Protein AF-A0A3B8JVW4-F1 (afdb_monomer_lite)

pLDDT: mean 86.45, std 12.9, range [44.91, 95.06]

Secondary structure (DSSP, 8-state):
----TT--------S-SS-HHHHHHHHHHHTTS-HHHHHHHHHH-S---

Foldseek 3Di:
DDDPPPDDDDDDDPDDPDDPVLVVVLVVVCPPPDPVVNVVCVVPPPDPD

Sequence (49 aa):
MVIDTTVETKAIARYIRMSPFKVRRVLDQIRGRSYREALIILEFMPYRA

Structure (mmCIF, N/CA/C/O backbone):
data_AF-A0A3B8JVW4-F1
#
_entry.id   AF-A0A3B8JVW4-F1
#
loop_
_atom_site.group_PDB
_atom_site.id
_atom_site.type_symbol
_atom_site.label_atom_id
_atom_site.label_alt_id
_at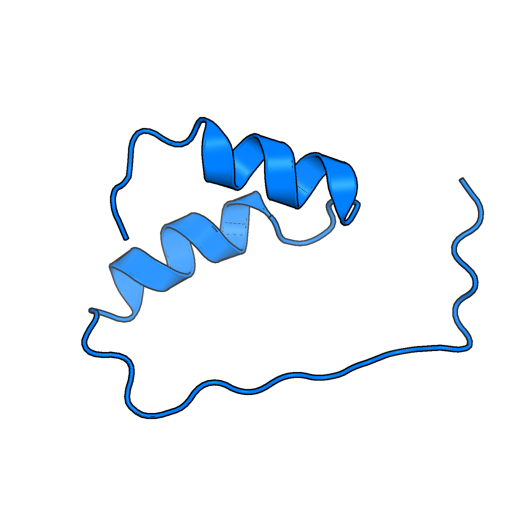om_site.label_comp_id
_atom_site.label_asym_id
_atom_site.label_entity_id
_atom_site.label_seq_id
_atom_site.pdbx_PDB_ins_code
_atom_site.Cartn_x
_atom_site.Cartn_y
_atom_site.Cartn_z
_atom_site.occupancy
_atom_site.B_iso_or_equiv
_atom_site.auth_seq_id
_atom_site.auth_comp_id
_atom_site.auth_asym_id
_atom_site.auth_atom_id
_atom_site.pdbx_PDB_model_num
ATOM 1 N N . MET A 1 1 ? -13.074 6.956 15.423 1.00 44.91 1 MET A N 1
ATOM 2 C CA . MET A 1 1 ? -14.231 6.508 14.621 1.00 44.91 1 MET A CA 1
ATOM 3 C C . MET A 1 1 ? -14.346 5.009 14.823 1.00 44.91 1 MET A C 1
ATOM 5 O O . MET A 1 1 ? -13.361 4.325 14.577 1.00 44.91 1 MET A O 1
ATOM 9 N N . VAL A 1 2 ? -15.460 4.529 15.383 1.00 46.47 2 VAL A N 1
ATOM 10 C CA . VAL A 1 2 ? -15.695 3.092 15.598 1.00 46.47 2 VAL A CA 1
ATOM 11 C C . VAL A 1 2 ? -15.846 2.452 14.222 1.00 46.47 2 VAL A C 1
ATOM 13 O O . VAL A 1 2 ? -16.723 2.849 13.460 1.00 46.47 2 VAL A O 1
ATOM 16 N N . ILE A 1 3 ? -14.934 1.548 13.875 1.00 63.38 3 ILE A N 1
ATOM 17 C CA . ILE A 1 3 ? -15.065 0.704 12.691 1.00 63.38 3 ILE A CA 1
ATOM 18 C C . ILE A 1 3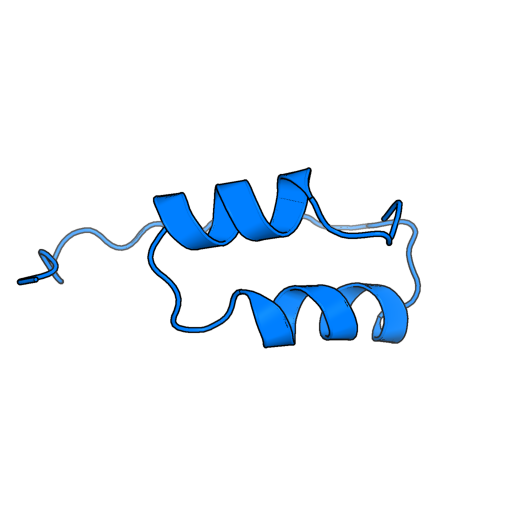 ? -15.876 -0.522 13.106 1.00 63.38 3 ILE A C 1
ATOM 20 O O . ILE A 1 3 ? -15.536 -1.177 14.088 1.00 63.38 3 ILE A O 1
ATOM 24 N N . ASP A 1 4 ? -16.963 -0.804 12.397 1.00 57.53 4 ASP A N 1
ATOM 25 C CA . ASP A 1 4 ? -17.669 -2.078 12.521 1.00 57.53 4 ASP A CA 1
ATOM 26 C C . ASP A 1 4 ? -16.699 -3.188 12.083 1.00 57.53 4 ASP A C 1
ATOM 28 O O . ASP A 1 4 ? -16.404 -3.345 10.899 1.00 57.53 4 ASP A O 1
ATOM 32 N N . THR A 1 5 ? -16.123 -3.916 13.040 1.00 63.25 5 THR A N 1
ATOM 33 C CA . THR A 1 5 ? -15.088 -4.946 12.817 1.00 63.25 5 THR A CA 1
ATOM 34 C C . THR A 1 5 ? -15.651 -6.287 12.344 1.00 63.25 5 THR A C 1
ATOM 36 O O . THR A 1 5 ? -14.923 -7.269 12.252 1.00 63.25 5 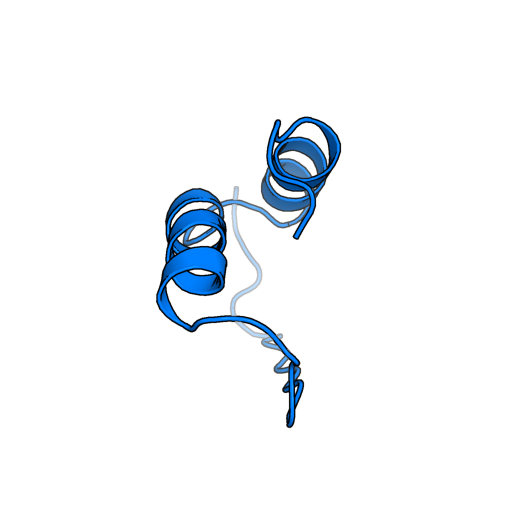THR A O 1
ATOM 39 N N . THR A 1 6 ? -16.946 -6.361 12.049 1.00 71.19 6 THR A N 1
ATOM 40 C CA . THR A 1 6 ? -17.641 -7.622 11.757 1.00 71.19 6 THR A CA 1
ATOM 41 C C . THR A 1 6 ? -17.769 -7.917 10.263 1.00 71.19 6 THR A C 1
ATOM 43 O O . THR A 1 6 ? -18.014 -9.064 9.893 1.00 71.19 6 THR A O 1
ATOM 46 N N . VAL A 1 7 ? -17.564 -6.919 9.393 1.00 81.69 7 VAL A N 1
ATOM 47 C CA . VAL A 1 7 ? -17.698 -7.062 7.934 1.00 81.69 7 VAL A CA 1
ATOM 48 C C . VAL A 1 7 ? -16.366 -6.769 7.253 1.00 81.69 7 VAL A C 1
ATOM 50 O O . VAL A 1 7 ? -16.104 -5.673 6.758 1.00 81.69 7 VAL A O 1
ATOM 53 N N . GLU A 1 8 ? -15.507 -7.780 7.217 1.00 83.06 8 GLU A N 1
ATOM 54 C CA . GLU A 1 8 ? -14.274 -7.742 6.437 1.00 83.06 8 GLU A CA 1
ATOM 55 C C . GLU A 1 8 ? -14.530 -8.256 5.014 1.00 83.06 8 GLU A C 1
ATOM 57 O O . GLU A 1 8 ? -15.197 -9.268 4.801 1.00 83.06 8 GLU A O 1
ATOM 62 N N . THR A 1 9 ? -13.977 -7.567 4.015 1.00 89.00 9 THR A N 1
ATOM 63 C CA . THR A 1 9 ? -14.032 -7.995 2.611 1.00 89.00 9 THR A CA 1
ATOM 64 C C . THR A 1 9 ? -12.624 -8.132 2.046 1.00 89.00 9 THR A C 1
ATOM 66 O O . THR A 1 9 ? -11.729 -7.343 2.348 1.00 89.00 9 THR A O 1
ATOM 69 N N . LYS A 1 10 ? -12.408 -9.161 1.219 1.00 90.88 10 LYS A N 1
ATOM 70 C CA . LYS A 1 10 ? -11.107 -9.453 0.606 1.00 90.88 10 LYS A CA 1
ATOM 71 C C . LYS A 1 10 ? -11.231 -9.499 -0.911 1.00 90.88 10 LYS A C 1
ATOM 73 O O . LYS A 1 10 ? -11.990 -10.298 -1.447 1.00 90.88 10 LYS A O 1
ATOM 78 N N . ALA A 1 11 ? -10.417 -8.700 -1.594 1.00 92.81 11 ALA A N 1
ATOM 79 C CA . ALA A 1 11 ? -10.252 -8.731 -3.045 1.00 92.81 11 ALA A CA 1
ATOM 80 C C . ALA A 1 11 ? -8.812 -9.131 -3.403 1.00 92.81 11 ALA A C 1
ATOM 82 O O . ALA A 1 11 ? -7.866 -8.755 -2.709 1.00 92.81 11 ALA A O 1
ATOM 83 N N . ILE A 1 12 ? -8.630 -9.910 -4.475 1.00 95.06 12 ILE A N 1
ATOM 84 C CA . ILE A 1 12 ? -7.310 -10.364 -4.940 1.00 95.06 12 ILE A CA 1
ATOM 85 C C . ILE A 1 12 ? -7.196 -10.113 -6.444 1.00 95.06 12 ILE A C 1
ATOM 87 O O . ILE A 1 12 ? -7.961 -10.673 -7.224 1.00 95.06 12 ILE A O 1
ATOM 91 N N . ALA A 1 13 ? -6.191 -9.339 -6.849 1.00 93.38 13 ALA A N 1
ATOM 92 C CA . ALA A 1 13 ? -5.803 -9.172 -8.246 1.00 93.38 13 ALA A CA 1
ATOM 93 C C . ALA A 1 13 ? -4.540 -10.000 -8.541 1.00 93.38 13 ALA A C 1
ATOM 95 O O . ALA A 1 13 ? -3.547 -9.914 -7.816 1.00 93.38 13 ALA A O 1
ATOM 96 N N . ARG A 1 14 ? -4.575 -10.824 -9.596 1.00 94.31 14 ARG A N 1
ATOM 97 C CA . ARG A 1 14 ? -3.453 -11.677 -10.031 1.00 94.31 14 ARG A CA 1
ATOM 98 C C . ARG A 1 14 ? -2.898 -11.201 -11.376 1.00 94.31 14 ARG A C 1
ATOM 100 O O . ARG A 1 14 ? -3.611 -10.575 -12.149 1.00 94.31 14 ARG A O 1
ATOM 107 N N . TYR A 1 15 ? -1.632 -11.533 -11.649 1.00 94.81 15 TYR A N 1
A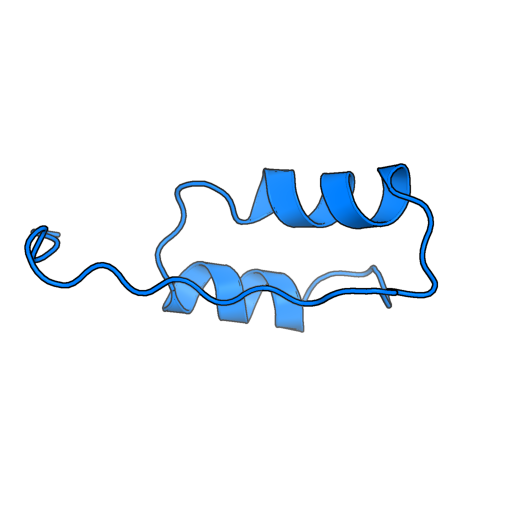TOM 108 C CA . TYR A 1 15 ? -0.937 -11.254 -12.919 1.00 94.81 15 TYR A CA 1
ATOM 109 C C . TYR A 1 15 ? -0.774 -9.764 -13.274 1.00 94.81 15 TYR A C 1
ATOM 111 O O . TYR A 1 15 ? -0.771 -9.386 -14.445 1.00 94.81 15 TYR A O 1
ATOM 119 N N . ILE A 1 16 ? -0.584 -8.915 -12.262 1.00 92.12 16 ILE A N 1
ATOM 120 C CA . ILE A 1 16 ? -0.329 -7.483 -12.452 1.00 92.12 16 ILE A CA 1
ATOM 121 C C . ILE A 1 16 ? 1.039 -7.293 -13.121 1.00 92.12 16 ILE A C 1
ATOM 123 O O . ILE A 1 16 ? 2.059 -7.780 -12.631 1.00 92.12 16 ILE A O 1
ATOM 127 N N . ARG A 1 17 ? 1.069 -6.560 -14.238 1.00 93.44 17 ARG A N 1
ATOM 128 C CA . ARG A 1 17 ? 2.280 -6.275 -15.026 1.00 93.44 17 ARG A CA 1
ATOM 129 C C . ARG A 1 17 ? 3.100 -5.132 -14.419 1.00 93.44 17 ARG A C 1
ATOM 131 O O . ARG A 1 17 ? 3.411 -4.152 -15.085 1.00 93.44 17 ARG A O 1
ATOM 138 N N . MET A 1 18 ? 3.447 -5.251 -13.140 1.00 92.00 18 MET A N 1
ATOM 139 C CA . MET A 1 18 ? 4.212 -4.236 -12.421 1.00 92.00 18 MET A CA 1
ATOM 140 C C . MET A 1 18 ? 5.248 -4.862 -11.496 1.00 92.00 18 MET A C 1
ATOM 142 O O . MET A 1 18 ? 5.021 -5.913 -10.903 1.00 92.00 18 MET A O 1
ATOM 146 N N . SER A 1 19 ? 6.390 -4.185 -11.348 1.00 94.06 19 SER A N 1
ATOM 147 C CA . SER A 1 19 ? 7.403 -4.585 -10.372 1.00 94.06 19 SER A CA 1
ATOM 148 C C . SER A 1 19 ? 6.825 -4.552 -8.948 1.00 94.06 19 SER A C 1
ATOM 150 O O . SER A 1 19 ? 6.222 -3.540 -8.568 1.00 94.06 19 SER A O 1
ATOM 152 N N . PRO A 1 20 ? 7.072 -5.586 -8.122 1.00 93.56 20 PRO A N 1
ATOM 153 C CA . PRO A 1 20 ? 6.619 -5.629 -6.733 1.00 93.56 20 PRO A CA 1
ATOM 154 C C . PRO A 1 20 ? 7.028 -4.399 -5.915 1.00 93.56 20 PRO A C 1
ATOM 156 O O . PRO A 1 20 ? 6.274 -3.952 -5.055 1.00 93.56 20 PRO A O 1
ATOM 159 N N . PHE A 1 21 ? 8.194 -3.815 -6.201 1.00 94.38 21 PHE A N 1
ATOM 160 C CA . PHE A 1 21 ? 8.692 -2.632 -5.497 1.00 94.38 21 PHE A CA 1
ATOM 161 C C . PHE A 1 21 ? 7.853 -1.379 -5.775 1.00 94.38 21 PHE A C 1
ATOM 163 O O . PHE A 1 21 ? 7.582 -0.606 -4.857 1.00 94.38 21 PHE A O 1
ATOM 170 N N . LYS A 1 22 ? 7.386 -1.197 -7.019 1.00 92.06 22 LYS A N 1
ATOM 171 C CA . LYS A 1 22 ? 6.513 -0.069 -7.384 1.00 92.06 22 LYS A CA 1
ATOM 172 C C . LYS A 1 22 ? 5.158 -0.175 -6.682 1.00 92.06 22 LYS A C 1
ATOM 174 O O . LYS A 1 22 ? 4.668 0.828 -6.172 1.00 92.06 22 LYS A O 1
ATOM 179 N N . VAL A 1 23 ? 4.609 -1.390 -6.602 1.00 92.81 23 VAL A N 1
ATOM 180 C CA . VAL A 1 23 ? 3.334 -1.668 -5.922 1.00 92.81 23 VAL A CA 1
ATOM 181 C C . VAL A 1 23 ? 3.459 -1.450 -4.413 1.00 92.81 23 VAL A C 1
ATOM 183 O O . VAL A 1 23 ? 2.646 -0.739 -3.828 1.00 92.81 23 VAL A O 1
ATOM 186 N N . ARG A 1 24 ? 4.500 -2.007 -3.775 1.00 93.62 24 ARG A N 1
ATOM 187 C CA . ARG A 1 24 ? 4.717 -1.874 -2.323 1.00 93.62 24 ARG A CA 1
ATOM 188 C C . ARG A 1 24 ? 4.808 -0.418 -1.879 1.00 93.62 24 ARG A C 1
ATOM 190 O O . ARG A 1 24 ? 4.155 -0.057 -0.910 1.00 93.62 24 ARG A O 1
ATOM 197 N N . ARG A 1 25 ? 5.500 0.432 -2.646 1.00 92.69 25 ARG A N 1
ATOM 198 C CA . ARG A 1 25 ? 5.600 1.869 -2.351 1.00 92.69 25 ARG A CA 1
ATOM 199 C C . ARG A 1 25 ? 4.235 2.549 -2.205 1.00 92.69 25 ARG A C 1
ATOM 201 O O . ARG A 1 25 ? 4.104 3.427 -1.365 1.00 92.69 25 ARG A O 1
ATOM 208 N N . VAL A 1 26 ? 3.241 2.174 -3.012 1.00 92.38 26 VAL A N 1
ATOM 209 C CA . VAL A 1 26 ? 1.878 2.726 -2.915 1.00 92.38 26 VAL A CA 1
ATOM 210 C C . VAL A 1 26 ? 1.111 2.073 -1.761 1.00 92.38 26 VAL A C 1
ATOM 212 O O . VAL A 1 26 ? 0.479 2.771 -0.971 1.00 92.38 26 VAL A O 1
ATOM 215 N N . LEU A 1 27 ? 1.217 0.747 -1.613 1.00 92.56 27 LEU A N 1
ATOM 216 C CA . LEU A 1 27 ? 0.539 -0.006 -0.549 1.00 92.56 27 LEU A CA 1
ATOM 217 C C . LEU A 1 27 ? 0.942 0.448 0.856 1.00 92.56 27 LEU A C 1
ATOM 219 O O . LEU A 1 27 ? 0.087 0.542 1.734 1.00 92.56 27 LEU A O 1
ATOM 223 N N . ASP A 1 28 ? 2.223 0.740 1.068 1.00 93.44 28 ASP A N 1
ATOM 224 C CA . ASP A 1 28 ? 2.732 1.163 2.372 1.00 93.44 28 ASP A CA 1
ATOM 225 C C . ASP A 1 28 ? 2.200 2.549 2.783 1.00 93.44 28 ASP A C 1
ATOM 227 O O . ASP A 1 28 ? 2.142 2.845 3.971 1.00 93.44 28 ASP A O 1
ATOM 231 N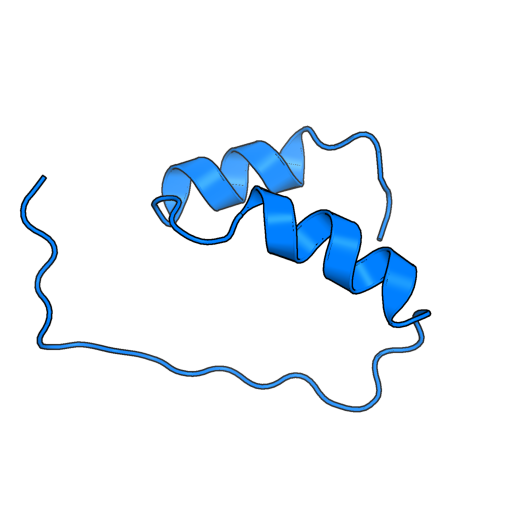 N . GLN A 1 29 ? 1.741 3.376 1.833 1.00 90.69 29 GLN A N 1
ATOM 232 C CA . GLN A 1 29 ? 1.146 4.690 2.123 1.00 90.69 29 GLN A CA 1
ATOM 233 C C . GLN A 1 29 ? -0.329 4.605 2.535 1.00 90.69 29 GLN A C 1
ATOM 235 O O . GLN A 1 29 ? -0.791 5.398 3.356 1.00 90.69 29 GLN A O 1
ATOM 240 N N . ILE A 1 30 ? -1.074 3.653 1.970 1.00 92.75 30 ILE A N 1
ATOM 241 C CA . ILE A 1 30 ? -2.516 3.500 2.222 1.00 92.75 30 ILE A CA 1
ATOM 242 C C . ILE A 1 30 ? -2.829 2.510 3.355 1.00 92.75 30 ILE A C 1
ATOM 244 O O . ILE A 1 30 ? -3.966 2.448 3.823 1.00 92.75 30 ILE A O 1
ATOM 248 N N . ARG A 1 31 ? -1.845 1.726 3.818 1.00 92.56 31 ARG A N 1
ATOM 249 C CA . ARG A 1 31 ? -2.037 0.757 4.906 1.00 92.56 31 ARG A CA 1
ATOM 250 C C . ARG A 1 31 ? -2.420 1.475 6.207 1.00 92.56 31 ARG A C 1
ATOM 252 O O . ARG A 1 31 ? -1.747 2.406 6.630 1.00 92.56 31 ARG A O 1
ATOM 259 N N . GLY A 1 32 ? -3.495 1.017 6.851 1.00 89.25 32 GLY A N 1
ATOM 260 C CA . GLY A 1 32 ? -3.990 1.588 8.112 1.00 89.25 32 GLY A CA 1
ATOM 261 C C . GLY A 1 32 ? -4.779 2.895 7.967 1.00 89.25 32 GLY A C 1
ATOM 262 O O . GLY A 1 32 ? -5.176 3.469 8.977 1.00 89.25 32 GLY A O 1
ATOM 263 N N . ARG A 1 33 ? -5.023 3.369 6.738 1.00 90.38 33 ARG A N 1
ATOM 264 C CA . ARG A 1 33 ? -5.889 4.524 6.458 1.00 90.38 33 ARG A CA 1
ATOM 265 C C . ARG A 1 33 ? -7.341 4.092 6.297 1.00 90.38 33 ARG A C 1
ATOM 267 O O . ARG A 1 33 ? -7.625 2.947 5.944 1.00 90.38 33 ARG A O 1
ATOM 274 N N . SER A 1 34 ? -8.266 5.023 6.519 1.00 92.06 34 SER A N 1
ATOM 275 C CA . SER A 1 34 ? -9.665 4.793 6.161 1.00 92.06 34 SER A CA 1
ATOM 276 C C . SER A 1 34 ? -9.827 4.696 4.640 1.00 92.06 34 SER A C 1
ATOM 278 O O . SER A 1 34 ? -9.021 5.233 3.878 1.00 92.06 34 SER A O 1
ATOM 280 N N . TYR A 1 35 ? -10.901 4.050 4.181 1.00 90.31 35 TYR A N 1
ATOM 281 C CA . TYR A 1 35 ? -11.178 3.898 2.748 1.00 90.31 35 TYR A CA 1
ATOM 282 C C . TYR A 1 35 ? -11.198 5.242 1.997 1.00 90.31 35 TYR A C 1
ATOM 284 O O . TYR A 1 35 ? -10.601 5.366 0.930 1.00 90.31 35 TYR A O 1
ATOM 292 N N . ARG A 1 36 ? -11.841 6.268 2.577 1.00 93.31 36 ARG A N 1
ATOM 293 C CA . ARG A 1 36 ? -11.942 7.602 1.962 1.00 93.31 36 ARG A CA 1
ATOM 294 C C . ARG A 1 36 ? -10.583 8.290 1.848 1.00 93.31 36 ARG A C 1
ATOM 296 O O . ARG A 1 36 ? -10.272 8.839 0.800 1.00 93.31 36 ARG A O 1
ATOM 303 N N . GLU A 1 37 ? -9.769 8.235 2.900 1.00 92.06 37 GLU A N 1
ATOM 304 C CA . GLU A 1 37 ? -8.419 8.810 2.872 1.00 92.06 37 GLU A CA 1
ATOM 305 C C . GLU A 1 37 ? -7.525 8.083 1.867 1.00 92.06 37 GLU A C 1
ATOM 307 O O . GLU A 1 37 ? -6.806 8.729 1.111 1.00 92.06 37 GLU A O 1
ATOM 312 N N . ALA A 1 38 ? -7.590 6.748 1.823 1.00 93.19 38 ALA A N 1
ATOM 313 C CA . ALA A 1 38 ? -6.833 5.955 0.862 1.00 93.19 38 ALA A CA 1
ATOM 314 C C . ALA A 1 38 ? -7.195 6.323 -0.586 1.00 93.19 38 ALA A C 1
ATOM 316 O O . ALA A 1 38 ? -6.300 6.441 -1.419 1.00 93.19 38 ALA A O 1
ATOM 317 N N . LEU A 1 39 ? -8.481 6.552 -0.876 1.00 93.12 39 LEU A N 1
ATOM 318 C CA . LEU A 1 39 ? -8.944 6.954 -2.205 1.00 93.12 39 LEU A CA 1
ATOM 319 C C . LEU A 1 39 ? -8.376 8.320 -2.618 1.00 93.12 39 LEU A C 1
ATOM 321 O O . LEU A 1 39 ? -7.825 8.444 -3.707 1.00 93.12 39 LEU A O 1
ATOM 325 N N . ILE A 1 40 ? -8.432 9.305 -1.717 1.00 94.75 40 ILE A N 1
ATOM 326 C CA . ILE A 1 40 ? -7.866 10.644 -1.944 1.00 94.75 40 ILE A CA 1
ATOM 327 C C . ILE A 1 40 ? -6.352 10.550 -2.179 1.00 94.75 40 ILE A C 1
ATOM 329 O O . ILE A 1 40 ? -5.827 11.125 -3.127 1.00 94.75 40 ILE A O 1
ATOM 333 N N . ILE A 1 41 ? -5.633 9.790 -1.347 1.00 92.56 41 ILE A N 1
ATOM 334 C CA . ILE A 1 41 ? -4.181 9.609 -1.494 1.00 92.56 41 ILE A CA 1
ATOM 335 C C . ILE A 1 41 ? -3.836 9.023 -2.870 1.00 92.56 41 ILE A C 1
ATOM 337 O O . ILE A 1 41 ? -2.876 9.469 -3.497 1.00 92.56 41 ILE A O 1
ATOM 341 N N . LEU A 1 42 ? -4.601 8.035 -3.341 1.00 92.38 42 LEU A N 1
ATOM 342 C CA . LEU A 1 42 ? -4.390 7.422 -4.653 1.00 92.38 42 LEU A CA 1
ATOM 343 C C . LEU A 1 42 ? -4.668 8.397 -5.803 1.00 92.38 42 LEU A C 1
ATOM 345 O O . LEU A 1 42 ? -3.930 8.383 -6.784 1.00 92.38 42 LEU A O 1
ATOM 349 N N . GLU A 1 43 ? -5.684 9.250 -5.679 1.00 93.06 43 GLU A N 1
ATOM 350 C CA . GLU A 1 43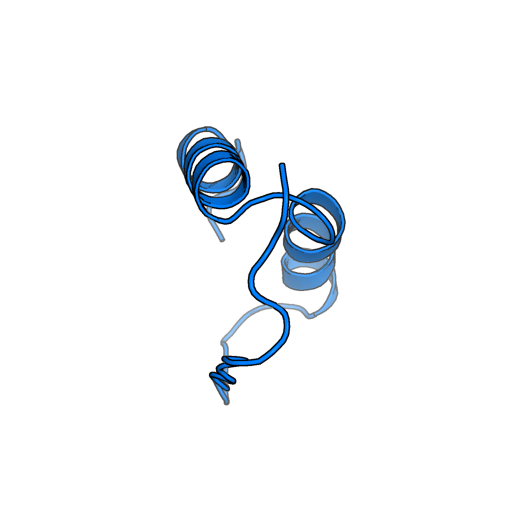 ? -6.058 10.235 -6.701 1.00 93.06 43 GLU A CA 1
ATOM 351 C C . GLU A 1 43 ? -4.993 11.328 -6.887 1.00 93.06 43 GLU A C 1
ATOM 353 O O . GLU A 1 43 ? -4.689 11.715 -8.015 1.00 93.06 43 GLU A O 1
ATOM 358 N N . PHE A 1 44 ? -4.369 11.782 -5.795 1.00 93.12 44 PHE A N 1
ATOM 359 C CA . PHE A 1 44 ? -3.376 12.865 -5.820 1.00 93.12 44 PHE A CA 1
ATOM 360 C C . PHE A 1 44 ? -1.916 12.392 -5.837 1.00 93.12 44 PHE A C 1
ATOM 362 O O . PHE A 1 44 ? -0.994 13.212 -5.794 1.00 93.12 44 PHE A O 1
ATOM 369 N N . MET A 1 45 ? -1.659 11.084 -5.890 1.00 90.56 45 MET A N 1
ATOM 370 C CA . MET A 1 45 ? -0.290 10.578 -5.925 1.00 90.56 45 MET A CA 1
ATOM 371 C C . MET A 1 45 ? 0.414 10.926 -7.248 1.00 90.56 45 MET A C 1
ATOM 373 O O . MET A 1 45 ? -0.152 10.744 -8.324 1.00 90.56 45 MET A O 1
ATOM 377 N N . PRO A 1 46 ? 1.708 11.305 -7.215 1.00 89.31 46 PRO A N 1
ATOM 378 C CA . PRO A 1 46 ? 2.472 11.602 -8.431 1.00 89.31 46 PRO A CA 1
ATOM 379 C C . PRO A 1 46 ? 2.820 10.341 -9.238 1.00 89.31 46 PRO A C 1
ATOM 381 O O . PRO A 1 46 ? 3.397 10.414 -10.324 1.00 89.31 46 PRO A O 1
ATOM 384 N N . TYR A 1 47 ? 2.530 9.160 -8.693 1.00 85.19 47 TYR A N 1
ATOM 385 C CA . TYR A 1 47 ? 2.859 7.890 -9.309 1.00 85.19 47 TYR A CA 1
ATOM 386 C C . TYR A 1 47 ? 1.699 7.405 -10.166 1.00 85.19 47 TYR A C 1
ATOM 388 O O . TYR A 1 47 ? 0.654 7.026 -9.652 1.00 85.19 47 TYR A O 1
ATOM 396 N N . ARG A 1 48 ? 1.930 7.333 -11.477 1.00 65.88 48 ARG A N 1
ATOM 397 C CA . ARG A 1 48 ? 1.086 6.553 -12.383 1.00 65.88 48 ARG A CA 1
ATOM 398 C C . ARG A 1 48 ? 1.506 5.091 -12.262 1.00 65.88 48 ARG A C 1
ATOM 400 O O . ARG A 1 48 ? 2.514 4.686 -12.844 1.00 65.88 48 ARG A O 1
ATOM 407 N N . ALA A 1 49 ? 0.828 4.372 -11.375 1.00 58.91 49 ALA A N 1
ATOM 408 C CA . ALA A 1 49 ? 0.879 2.919 -11.308 1.00 58.91 49 ALA A CA 1
ATOM 409 C C . ALA A 1 49 ? -0.049 2.367 -12.399 1.00 58.91 49 ALA A C 1
ATOM 411 O O . ALA A 1 49 ? -1.225 2.781 -12.412 1.00 58.91 49 ALA A O 1
#

Radius of gyration: 12.9 Å; chains: 1; bounding box: 26×24×31 Å